Protein AF-A0A1Q3W880-F1 (afdb_monomer_lite)

Secondary structure (DSSP, 8-state):
-PPPP-------EEE-TTT--EEETTS-TTS-TTTSPPTT---TT-EEEEE-TTT--EEEEE----

Structure (mmCIF, N/CA/C/O backbone):
data_AF-A0A1Q3W880-F1
#
_entry.id   AF-A0A1Q3W880-F1
#
loop_
_atom_site.group_PDB
_atom_site.id
_atom_site.type_symbol
_atom_site.label_atom_id
_atom_site.label_alt_id
_atom_site.label_comp_id
_atom_site.label_asym_id
_atom_site.label_entity_id
_atom_site.label_seq_id
_atom_site.pdbx_PDB_ins_code
_atom_site.Cartn_x
_atom_site.Cartn_y
_atom_site.Cartn_z
_atom_site.occupancy
_atom_site.B_iso_or_equiv
_atom_site.auth_seq_id
_atom_site.auth_comp_id
_atom_site.auth_asym_id
_atom_site.auth_atom_id
_atom_site.pdbx_PDB_model_num
ATOM 1 N N . MET A 1 1 ? 9.262 -3.905 -40.068 1.00 47.12 1 MET A N 1
ATOM 2 C CA . MET A 1 1 ? 9.684 -4.058 -38.660 1.00 47.12 1 MET A CA 1
ATOM 3 C C . MET A 1 1 ? 8.482 -3.712 -37.803 1.00 47.12 1 MET A C 1
ATOM 5 O O . MET A 1 1 ? 8.067 -2.561 -37.837 1.00 47.12 1 MET A O 1
ATOM 9 N N . LEU A 1 2 ? 7.864 -4.695 -37.144 1.00 49.66 2 LEU A N 1
ATOM 10 C CA . LEU A 1 2 ? 6.830 -4.407 -36.150 1.00 49.66 2 LEU A CA 1
ATOM 11 C C . LEU A 1 2 ? 7.533 -3.867 -34.903 1.00 49.66 2 LEU A C 1
ATOM 13 O O . LEU A 1 2 ? 8.401 -4.541 -34.353 1.00 49.66 2 LEU A O 1
ATOM 17 N N . LYS A 1 3 ? 7.209 -2.634 -34.513 1.00 53.47 3 LYS A N 1
ATOM 18 C CA . LYS A 1 3 ? 7.528 -2.127 -33.180 1.00 53.47 3 LYS A CA 1
ATOM 19 C C . LYS A 1 3 ? 6.497 -2.730 -32.234 1.00 53.47 3 LYS A C 1
ATOM 21 O O . LYS A 1 3 ? 5.304 -2.582 -32.479 1.00 53.47 3 LYS A O 1
ATOM 26 N N . SER A 1 4 ? 6.966 -3.444 -31.222 1.00 63.62 4 SER A N 1
ATOM 27 C CA . SER A 1 4 ? 6.128 -3.883 -30.114 1.00 63.62 4 SER A CA 1
ATOM 28 C C . SER A 1 4 ? 6.368 -2.923 -28.967 1.00 63.62 4 SER A C 1
ATOM 30 O O . SER A 1 4 ? 7.495 -2.820 -28.484 1.00 63.62 4 SER A O 1
ATOM 32 N N . ASP A 1 5 ? 5.320 -2.222 -28.563 1.00 70.75 5 ASP A N 1
ATOM 33 C CA . ASP A 1 5 ? 5.346 -1.413 -27.357 1.00 70.75 5 ASP A CA 1
ATOM 34 C C . ASP A 1 5 ? 5.099 -2.336 -26.159 1.00 70.75 5 ASP A C 1
ATOM 36 O O . ASP A 1 5 ? 4.192 -3.172 -26.174 1.00 70.75 5 ASP A O 1
ATOM 40 N N . ALA A 1 6 ? 5.948 -2.225 -25.141 1.00 58.50 6 ALA A N 1
ATOM 41 C CA . ALA A 1 6 ? 5.781 -2.911 -23.868 1.00 58.50 6 ALA A CA 1
ATOM 42 C C . ALA A 1 6 ? 5.432 -1.870 -22.804 1.00 58.50 6 ALA A C 1
ATOM 44 O O . ALA A 1 6 ? 6.096 -0.838 -22.702 1.00 58.50 6 ALA A O 1
ATOM 45 N N . TYR A 1 7 ? 4.402 -2.158 -22.013 1.00 57.84 7 TYR A N 1
ATOM 46 C CA . TYR A 1 7 ? 3.955 -1.318 -20.907 1.00 57.84 7 TYR A CA 1
ATOM 47 C C . TYR A 1 7 ? 4.116 -2.106 -19.612 1.00 57.84 7 TYR A C 1
ATOM 49 O O . TYR A 1 7 ? 3.685 -3.255 -19.530 1.00 57.84 7 TYR A O 1
ATOM 57 N N . TRP A 1 8 ? 4.750 -1.494 -18.614 1.00 50.25 8 TRP A N 1
ATOM 58 C CA . TRP A 1 8 ? 4.832 -2.042 -17.267 1.00 50.25 8 TRP A CA 1
ATOM 59 C C . TRP A 1 8 ? 3.920 -1.225 -16.352 1.00 50.25 8 TRP A C 1
ATOM 61 O O . TRP A 1 8 ? 4.072 -0.009 -16.267 1.00 50.25 8 TRP A O 1
ATOM 71 N N . SER A 1 9 ? 2.958 -1.887 -15.710 1.00 55.44 9 SER A N 1
ATOM 72 C CA . SER A 1 9 ? 2.067 -1.293 -14.712 1.00 55.44 9 SER A CA 1
ATOM 73 C C . SER A 1 9 ? 2.386 -1.868 -13.336 1.00 55.44 9 SER A C 1
ATOM 75 O O . SER A 1 9 ? 2.441 -3.089 -13.181 1.00 55.44 9 SER A O 1
ATOM 77 N N . ILE A 1 10 ? 2.568 -0.997 -12.347 1.00 62.41 10 ILE A N 1
ATOM 78 C CA . ILE A 1 10 ? 2.598 -1.370 -10.932 1.00 62.41 10 ILE A CA 1
ATOM 79 C C . ILE A 1 10 ? 1.183 -1.130 -10.402 1.00 62.41 10 ILE A C 1
ATOM 81 O O . ILE A 1 10 ? 0.679 -0.018 -10.509 1.00 62.41 10 ILE A O 1
ATOM 85 N N . THR A 1 11 ? 0.538 -2.172 -9.883 1.00 62.56 11 THR A N 1
ATOM 86 C CA . THR A 1 11 ? -0.714 -2.058 -9.123 1.00 62.56 11 THR A CA 1
ATOM 87 C C . THR A 1 11 ? -0.357 -2.005 -7.643 1.00 62.56 11 THR A C 1
ATOM 89 O O . THR A 1 11 ? 0.274 -2.938 -7.140 1.00 62.56 11 THR A O 1
ATOM 92 N N . LEU A 1 12 ? -0.715 -0.916 -6.962 1.00 74.38 12 LEU A N 1
ATOM 93 C CA . LEU A 1 12 ? -0.474 -0.722 -5.529 1.00 74.38 12 LEU A CA 1
ATOM 94 C C . LEU A 1 12 ? -1.770 -0.919 -4.737 1.00 74.38 12 LEU A C 1
ATOM 96 O O . LEU A 1 12 ? -2.145 -0.093 -3.909 1.00 74.38 12 LEU A O 1
ATOM 100 N N . ASP A 1 13 ? -2.449 -2.029 -5.012 1.00 77.25 13 ASP A N 1
ATOM 101 C CA . ASP A 1 13 ? -3.671 -2.405 -4.313 1.00 77.25 13 ASP A CA 1
ATOM 102 C C . ASP A 1 13 ? -3.316 -3.010 -2.952 1.00 77.25 13 ASP A C 1
ATOM 104 O O . ASP A 1 13 ? -2.638 -4.041 -2.866 1.00 77.25 13 ASP A O 1
ATOM 108 N N . VAL A 1 14 ? -3.789 -2.386 -1.875 1.00 83.75 14 VAL A N 1
ATOM 109 C CA . VAL A 1 14 ? -3.622 -2.890 -0.510 1.00 83.75 14 VAL A CA 1
ATOM 110 C C . VAL A 1 14 ? -4.967 -3.106 0.159 1.00 83.75 14 VAL A C 1
ATOM 112 O O . VAL A 1 14 ? -5.912 -2.340 -0.001 1.00 83.75 14 VAL A O 1
ATOM 115 N N . VAL A 1 15 ? -5.053 -4.164 0.961 1.00 87.06 15 VAL A N 1
ATOM 116 C CA . VAL A 1 15 ? -6.266 -4.480 1.716 1.00 87.06 15 VAL A CA 1
ATOM 117 C C . VAL A 1 15 ? -6.104 -3.984 3.142 1.00 87.06 15 VAL A C 1
ATOM 119 O O . VAL A 1 15 ? -5.207 -4.431 3.862 1.00 87.06 15 VAL A O 1
ATOM 122 N N . CYS A 1 16 ? -7.013 -3.117 3.592 1.00 88.88 16 CYS A N 1
ATOM 123 C CA . CYS A 1 16 ? -7.012 -2.651 4.973 1.00 88.88 16 CYS A CA 1
ATOM 124 C C . CYS A 1 16 ? -7.144 -3.846 5.939 1.00 88.88 16 CYS A C 1
ATOM 126 O O . CYS A 1 16 ? -8.136 -4.587 5.880 1.00 88.88 16 CYS A O 1
ATOM 128 N N . PRO A 1 17 ? -6.219 -4.032 6.898 1.00 90.56 17 PRO A N 1
ATOM 129 C CA . PRO A 1 17 ? -6.271 -5.173 7.806 1.00 90.56 17 PRO A CA 1
ATOM 130 C C . PRO A 1 17 ? -7.481 -5.126 8.751 1.00 90.56 17 PRO A C 1
ATOM 132 O O . PRO A 1 17 ? -7.948 -6.191 9.168 1.00 90.56 17 PRO A O 1
ATOM 135 N N . HIS A 1 18 ? -8.012 -3.930 9.031 1.00 91.94 18 HIS A N 1
ATOM 136 C CA . HIS A 1 18 ? -9.116 -3.695 9.963 1.00 91.94 18 HIS A CA 1
ATOM 137 C C . HIS A 1 18 ? -10.495 -3.921 9.337 1.00 91.94 18 HIS A C 1
ATOM 139 O O . HIS A 1 18 ? -11.281 -4.706 9.863 1.00 91.94 18 HIS A O 1
ATOM 145 N N . CYS A 1 19 ? -10.797 -3.248 8.222 1.00 91.94 19 CYS A N 1
ATOM 146 C CA . CYS A 1 19 ? -12.132 -3.279 7.611 1.00 91.94 19 CYS A CA 1
ATOM 147 C C . CYS A 1 19 ? -12.223 -4.113 6.326 1.00 91.94 19 CYS A C 1
ATOM 149 O O . CYS A 1 19 ? -13.319 -4.269 5.793 1.00 91.94 19 CYS A O 1
ATOM 151 N N . LYS A 1 20 ? -11.097 -4.664 5.846 1.00 92.44 20 LYS A N 1
ATOM 152 C CA . LYS A 1 20 ? -10.999 -5.459 4.608 1.00 92.44 20 LYS A CA 1
ATOM 153 C C . LYS A 1 20 ? -11.421 -4.714 3.339 1.00 92.44 20 LYS A C 1
ATOM 155 O O . LYS A 1 20 ? -11.747 -5.352 2.348 1.00 92.44 20 LYS A O 1
ATOM 160 N N . ALA A 1 21 ? -11.421 -3.383 3.373 1.00 88.00 21 ALA A N 1
ATOM 161 C CA . ALA A 1 21 ? -11.602 -2.577 2.177 1.00 88.00 21 ALA A CA 1
ATOM 162 C C . ALA A 1 21 ? -10.336 -2.612 1.316 1.00 88.00 21 ALA A C 1
ATOM 164 O O . ALA A 1 21 ? -9.230 -2.511 1.856 1.00 88.00 21 ALA A O 1
ATOM 165 N N . ASP A 1 22 ? -10.527 -2.716 0.005 1.00 86.81 22 ASP A N 1
ATOM 166 C CA . ASP A 1 22 ? -9.478 -2.502 -0.987 1.00 86.81 22 ASP A CA 1
ATOM 167 C C . ASP A 1 22 ? -9.175 -1.002 -1.091 1.00 86.81 22 ASP A C 1
ATOM 169 O O . ASP A 1 22 ? -10.091 -0.168 -1.087 1.00 86.81 22 ASP A O 1
ATOM 173 N N . ILE A 1 23 ? -7.890 -0.667 -1.135 1.00 84.25 23 ILE A N 1
ATOM 174 C CA . ILE A 1 23 ? -7.365 0.693 -1.229 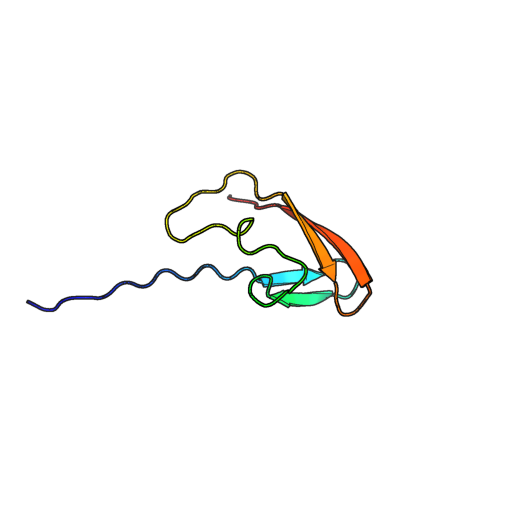1.00 84.25 23 ILE A CA 1
ATOM 175 C C . ILE A 1 23 ? -6.356 0.700 -2.373 1.00 84.25 23 ILE A C 1
ATOM 177 O O . ILE A 1 23 ? -5.394 -0.067 -2.346 1.00 84.25 23 ILE A O 1
ATOM 181 N N . ASP A 1 24 ? -6.578 1.569 -3.354 1.00 82.94 24 ASP A N 1
ATOM 182 C CA . ASP A 1 24 ? -5.600 1.853 -4.399 1.00 82.94 24 ASP A CA 1
ATOM 183 C C . ASP A 1 24 ? -4.714 3.009 -3.924 1.00 82.94 24 ASP A C 1
ATOM 185 O O . ASP A 1 24 ? -5.181 4.140 -3.791 1.00 82.94 24 ASP A O 1
ATOM 189 N N . LEU A 1 25 ? -3.442 2.722 -3.640 1.00 76.81 25 LEU A N 1
ATOM 190 C CA . LEU A 1 25 ? -2.499 3.728 -3.144 1.00 76.81 25 LEU A CA 1
ATOM 191 C C . LEU A 1 25 ? -2.113 4.773 -4.201 1.00 76.81 25 LEU A C 1
ATOM 193 O O . LEU A 1 25 ? -1.534 5.795 -3.845 1.00 76.81 25 LEU A O 1
ATOM 197 N N . ILE A 1 26 ? -2.392 4.535 -5.488 1.00 73.81 26 ILE A N 1
ATOM 198 C CA . ILE A 1 26 ? -2.132 5.518 -6.555 1.00 73.81 26 ILE A CA 1
ATOM 199 C C . ILE A 1 26 ? -3.133 6.677 -6.477 1.00 73.81 26 ILE A C 1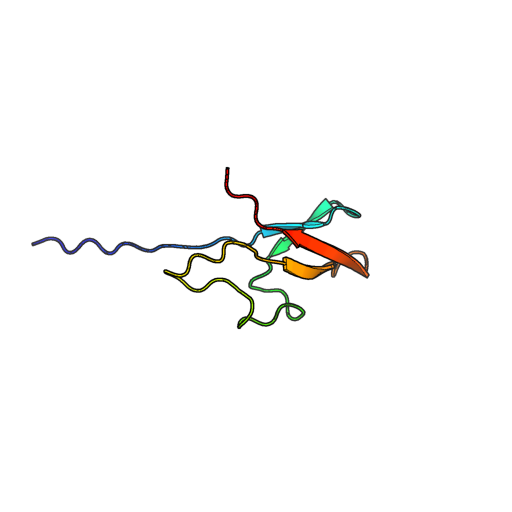
ATOM 201 O O . ILE A 1 26 ? -2.777 7.825 -6.770 1.00 73.81 26 ILE A O 1
ATOM 205 N N . ASP A 1 27 ? -4.365 6.357 -6.085 1.00 70.31 27 ASP A N 1
ATOM 206 C CA . ASP A 1 27 ? -5.491 7.285 -5.987 1.00 70.31 27 ASP A CA 1
ATOM 207 C C . ASP A 1 27 ? -5.719 7.796 -4.551 1.00 70.31 27 ASP A C 1
ATOM 209 O O . ASP A 1 27 ? -6.643 8.577 -4.314 1.00 70.31 27 ASP A O 1
ATOM 213 N N . ASP A 1 28 ? -4.891 7.380 -3.588 1.00 70.31 28 ASP A N 1
ATOM 214 C CA . ASP A 1 28 ? -4.981 7.828 -2.201 1.00 70.31 28 ASP A CA 1
ATOM 215 C C . ASP A 1 28 ? -4.197 9.134 -1.979 1.00 70.31 28 ASP A C 1
ATOM 217 O O . ASP A 1 28 ? -2.971 9.175 -2.073 1.00 70.31 28 ASP A O 1
ATOM 221 N N . ASP A 1 29 ? -4.912 10.214 -1.650 1.00 70.56 29 ASP A N 1
ATOM 222 C CA . ASP A 1 29 ? -4.333 11.542 -1.396 1.00 70.56 29 ASP A CA 1
ATOM 223 C C . ASP A 1 29 ? -3.416 11.591 -0.155 1.00 70.56 29 ASP A C 1
ATOM 225 O O . ASP A 1 29 ? -2.665 12.555 0.009 1.00 70.56 29 ASP A O 1
ATOM 229 N N . SER A 1 30 ? -3.479 10.592 0.738 1.00 69.75 30 SER A N 1
ATOM 230 C CA . SER A 1 30 ? -2.583 10.490 1.902 1.00 69.75 30 SER A CA 1
ATOM 231 C C . SER A 1 30 ? -1.192 9.964 1.545 1.00 69.75 30 SER A C 1
ATOM 233 O O . SER A 1 30 ? -0.275 10.066 2.360 1.00 69.75 30 SER A O 1
ATOM 235 N N . VAL A 1 31 ? -1.024 9.436 0.331 1.00 69.94 31 VAL A N 1
ATOM 236 C CA . VAL A 1 31 ? 0.234 8.879 -0.155 1.00 69.94 31 VAL A CA 1
ATOM 237 C C . VAL A 1 31 ? 0.929 9.897 -1.048 1.00 69.94 31 VAL A C 1
ATOM 239 O O . VAL A 1 31 ? 0.444 10.257 -2.124 1.00 69.94 31 VAL A O 1
ATOM 242 N N . GLU A 1 32 ? 2.112 10.351 -0.636 1.00 70.88 32 GLU A N 1
ATOM 243 C CA . GLU A 1 32 ? 2.920 11.190 -1.511 1.00 70.88 32 GLU A CA 1
ATOM 244 C C . GLU A 1 32 ? 3.425 10.352 -2.692 1.00 70.88 32 GLU A C 1
ATOM 246 O O . GLU A 1 32 ? 4.084 9.326 -2.535 1.00 70.88 32 GLU A O 1
ATOM 251 N N . LYS A 1 33 ? 3.132 10.796 -3.920 1.00 69.12 33 LYS A N 1
ATOM 252 C CA . LYS A 1 33 ? 3.533 10.085 -5.151 1.00 69.12 33 LYS A CA 1
ATOM 253 C C . LYS A 1 33 ? 5.047 9.905 -5.279 1.00 69.12 33 LYS A C 1
ATOM 255 O O . LYS A 1 33 ? 5.495 9.069 -6.057 1.00 69.12 33 LYS A O 1
ATOM 260 N N . GLU A 1 34 ? 5.817 10.710 -4.555 1.00 68.56 34 GLU A N 1
ATOM 261 C CA . GLU A 1 34 ? 7.276 10.647 -4.478 1.00 68.56 34 GLU A CA 1
ATOM 262 C C . GLU A 1 34 ? 7.764 9.424 -3.684 1.00 68.56 34 GLU A C 1
ATOM 264 O O . GLU A 1 34 ? 8.844 8.909 -3.978 1.00 68.56 34 GLU A O 1
ATOM 269 N N . ASP A 1 35 ? 6.943 8.916 -2.759 1.00 68.44 35 ASP A N 1
ATOM 270 C CA . ASP A 1 35 ? 7.208 7.708 -1.970 1.00 68.44 35 ASP A CA 1
ATOM 271 C C . ASP A 1 35 ? 6.823 6.421 -2.717 1.00 68.44 35 ASP A C 1
ATOM 273 O O . ASP A 1 35 ? 7.1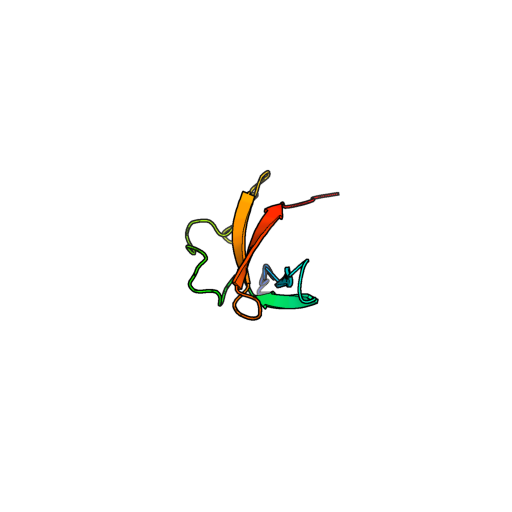80 5.313 -2.303 1.00 68.44 35 ASP A O 1
ATOM 277 N N . LEU A 1 36 ? 6.108 6.545 -3.841 1.00 72.19 36 LEU A N 1
ATOM 278 C CA . LEU A 1 36 ? 5.725 5.410 -4.670 1.00 72.19 36 LEU A CA 1
ATOM 279 C C . LEU A 1 36 ? 6.864 4.991 -5.615 1.00 72.19 36 LEU A C 1
ATOM 281 O O . LEU A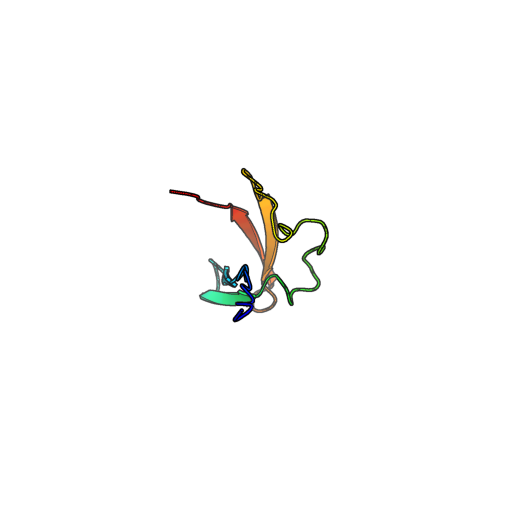 1 36 ? 7.535 5.835 -6.215 1.00 72.19 36 LEU A O 1
ATOM 285 N N . PRO A 1 37 ? 7.072 3.677 -5.821 1.00 67.25 37 PRO A N 1
ATOM 286 C CA . PRO A 1 37 ? 8.074 3.191 -6.757 1.00 67.25 37 PRO A CA 1
ATOM 287 C C . PRO A 1 37 ? 7.766 3.654 -8.181 1.00 67.25 37 PRO A C 1
ATOM 289 O O . PRO A 1 37 ? 6.706 3.360 -8.735 1.00 67.25 37 PRO A O 1
ATOM 292 N N . GLN A 1 38 ? 8.725 4.341 -8.804 1.00 66.88 38 GLN A N 1
ATOM 293 C CA . GLN A 1 38 ? 8.603 4.714 -10.208 1.00 66.88 38 GLN A CA 1
ATOM 294 C C . GLN A 1 38 ? 8.870 3.523 -11.139 1.00 66.88 38 GLN A C 1
ATOM 296 O O . GLN A 1 38 ? 9.626 2.606 -10.791 1.00 66.88 38 GLN A O 1
ATOM 301 N N . PRO A 1 39 ? 8.333 3.551 -12.374 1.00 62.88 39 PRO A N 1
ATOM 302 C CA . PRO A 1 39 ? 8.674 2.568 -13.390 1.00 62.88 39 PRO A CA 1
ATOM 303 C C . PRO A 1 39 ? 10.191 2.496 -13.604 1.00 62.88 39 PRO A C 1
ATOM 305 O O . PRO A 1 39 ? 10.851 3.459 -13.981 1.00 62.88 39 PRO A O 1
ATOM 308 N N . GLY A 1 40 ? 10.740 1.316 -13.367 1.00 61.31 40 GLY A N 1
ATOM 309 C CA . GLY A 1 40 ? 12.159 0.978 -13.501 1.00 61.31 40 GLY A CA 1
ATOM 310 C C . GLY A 1 40 ? 12.940 1.015 -12.187 1.00 61.31 40 GLY A C 1
ATOM 311 O O . GLY A 1 40 ? 14.100 0.602 -12.175 1.00 61.31 40 GLY A O 1
ATOM 312 N N . GLN A 1 41 ? 12.330 1.470 -11.089 1.00 62.41 41 GLN A N 1
ATOM 313 C CA . GLN A 1 41 ? 12.964 1.494 -9.775 1.00 62.41 41 GLN A CA 1
ATOM 314 C C . GLN A 1 41 ? 12.583 0.267 -8.948 1.00 62.41 41 GLN A C 1
ATOM 316 O O . GLN A 1 41 ? 11.413 -0.057 -8.759 1.00 62.41 41 GLN A O 1
ATOM 321 N N . TYR A 1 42 ? 13.608 -0.403 -8.428 1.00 62.19 42 TYR A N 1
ATOM 322 C CA . TYR A 1 42 ? 13.460 -1.384 -7.366 1.00 62.19 42 TYR A CA 1
ATOM 323 C C . TYR A 1 42 ? 13.562 -0.655 -6.027 1.00 62.19 42 TYR A C 1
ATOM 325 O O . TYR A 1 42 ? 14.614 -0.091 -5.721 1.00 62.19 42 TYR A O 1
ATOM 333 N N . ILE A 1 43 ? 12.483 -0.659 -5.245 1.00 61.31 43 ILE A N 1
ATOM 334 C CA . ILE A 1 43 ? 12.499 -0.177 -3.863 1.00 61.31 43 ILE A CA 1
ATOM 335 C C . ILE A 1 43 ? 12.470 -1.413 -2.958 1.00 61.31 43 ILE A C 1
ATOM 337 O O . ILE A 1 43 ? 11.408 -2.024 -2.827 1.00 61.31 43 ILE A O 1
ATOM 341 N N . PRO A 1 44 ? 13.619 -1.822 -2.382 1.00 58.16 44 PRO A N 1
ATOM 342 C CA . PRO A 1 44 ? 13.699 -3.022 -1.549 1.00 58.16 44 PRO A CA 1
ATOM 343 C C . PRO A 1 44 ? 12.815 -2.941 -0.302 1.00 58.16 44 PRO A C 1
ATOM 345 O O . PRO A 1 44 ? 12.284 -3.961 0.114 1.00 58.16 44 PRO A O 1
ATOM 348 N N . ASP A 1 45 ? 12.622 -1.738 0.243 1.00 64.00 45 ASP A N 1
ATOM 349 C CA . ASP A 1 45 ? 11.954 -1.515 1.524 1.00 64.00 45 ASP A CA 1
ATOM 350 C C . ASP A 1 45 ? 10.916 -0.391 1.401 1.00 64.00 45 ASP A C 1
ATOM 352 O O . ASP A 1 45 ? 11.129 0.729 1.868 1.00 64.00 45 ASP A O 1
ATOM 356 N N . LEU A 1 46 ? 9.787 -0.667 0.739 1.00 70.75 46 LEU A N 1
ATOM 357 C CA . LEU A 1 46 ? 8.632 0.229 0.829 1.00 70.75 46 LEU A CA 1
ATOM 358 C C . LEU A 1 46 ? 8.072 0.117 2.252 1.00 70.75 46 LEU A C 1
ATOM 360 O O . LEU A 1 46 ? 7.628 -0.961 2.642 1.00 70.75 46 LEU A O 1
ATOM 364 N N . ASN A 1 47 ? 8.128 1.208 3.014 1.00 76.31 47 ASN A N 1
ATOM 365 C CA . ASN A 1 47 ? 7.533 1.340 4.342 1.00 76.31 47 ASN A CA 1
ATOM 366 C C . ASN A 1 47 ? 6.604 2.548 4.311 1.00 76.31 47 ASN A C 1
ATOM 368 O O . ASN A 1 47 ? 7.028 3.662 4.611 1.00 76.31 47 ASN A O 1
ATOM 372 N N . LEU A 1 48 ? 5.364 2.319 3.896 1.00 80.75 48 LEU A N 1
ATOM 373 C CA . LEU A 1 48 ? 4.388 3.383 3.712 1.00 80.75 48 LEU A CA 1
ATOM 374 C C . LEU A 1 48 ? 3.335 3.315 4.813 1.00 80.75 48 LEU A C 1
ATOM 376 O O . LEU A 1 48 ? 2.722 2.267 5.024 1.00 80.75 48 LEU A O 1
ATOM 380 N N . GLU A 1 49 ? 3.135 4.420 5.519 1.00 85.69 49 GLU A N 1
ATOM 381 C CA . GLU A 1 49 ? 2.032 4.567 6.463 1.00 85.69 49 GLU A CA 1
ATOM 382 C C . GLU A 1 49 ? 0.794 5.045 5.701 1.00 85.69 49 GLU A C 1
ATOM 384 O O . GLU A 1 49 ? 0.832 6.072 5.033 1.00 85.69 49 GLU A O 1
ATOM 389 N N . VAL A 1 50 ? -0.287 4.269 5.767 1.00 85.44 50 VAL A N 1
ATOM 390 C CA . VAL A 1 50 ? -1.519 4.508 5.007 1.00 85.44 50 VAL A CA 1
ATOM 391 C C . VAL A 1 50 ? -2.684 4.616 5.978 1.00 85.44 50 VAL A C 1
ATOM 393 O O . VAL A 1 50 ? -2.866 3.756 6.847 1.00 85.44 50 VAL A O 1
ATOM 396 N N . GLU A 1 51 ? -3.504 5.652 5.824 1.00 88.69 51 GLU A N 1
ATOM 397 C CA . GLU A 1 51 ? -4.764 5.784 6.551 1.00 88.69 51 GLU A CA 1
ATOM 398 C C . GLU A 1 51 ? -5.912 5.208 5.718 1.00 88.69 51 GLU A C 1
ATOM 400 O O . GLU A 1 51 ? -6.161 5.625 4.595 1.00 88.69 51 GLU A O 1
ATOM 405 N N . CYS A 1 52 ? -6.659 4.244 6.262 1.00 87.50 52 CYS A N 1
ATOM 406 C CA . CYS A 1 52 ? -7.811 3.706 5.544 1.00 87.50 52 CYS A CA 1
ATOM 407 C C . CYS A 1 52 ? -8.962 4.732 5.486 1.00 87.50 52 CYS A C 1
ATOM 409 O O . CYS A 1 52 ? -9.555 5.005 6.533 1.00 87.50 52 CYS A O 1
ATOM 411 N N . PRO A 1 53 ? -9.436 5.156 4.299 1.00 85.88 53 PRO A N 1
ATOM 412 C CA . PRO A 1 53 ? -10.520 6.140 4.177 1.00 85.88 53 PRO A CA 1
ATOM 413 C C . PRO A 1 53 ? -11.900 5.605 4.602 1.00 85.88 53 PRO A C 1
ATOM 415 O O . PRO A 1 53 ? -12.879 6.349 4.661 1.00 85.88 53 PRO A O 1
ATOM 418 N N . LYS A 1 54 ? -12.027 4.292 4.852 1.00 88.75 54 LYS A N 1
ATOM 419 C CA . LYS A 1 54 ? -13.288 3.650 5.266 1.00 88.75 54 LYS A CA 1
ATOM 420 C C . LYS A 1 54 ? -13.437 3.525 6.776 1.00 88.75 54 LYS A C 1
ATOM 422 O O . LYS A 1 54 ? -14.562 3.555 7.269 1.00 88.75 54 LYS A O 1
ATOM 427 N N . CYS A 1 55 ? -12.339 3.318 7.498 1.00 90.50 55 CYS A N 1
ATOM 428 C CA . CYS A 1 55 ? -12.370 3.071 8.941 1.00 90.50 55 CYS A CA 1
ATOM 429 C C . CYS A 1 55 ? -11.406 3.951 9.742 1.00 90.50 55 CYS A C 1
ATOM 431 O O . CYS A 1 55 ? -11.277 3.738 10.948 1.00 90.50 55 CYS A O 1
ATOM 433 N N . ASN A 1 56 ? -10.735 4.904 9.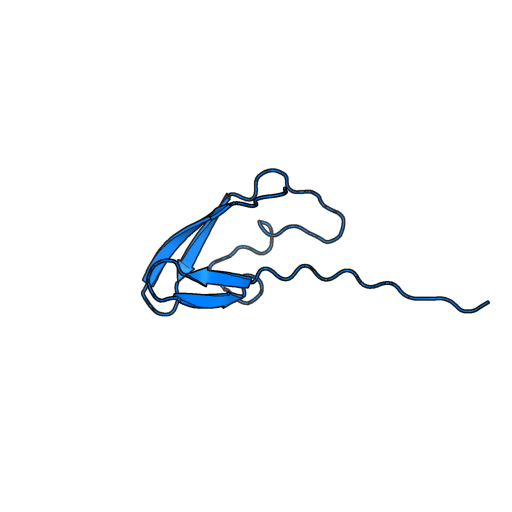085 1.00 90.25 56 ASN A N 1
ATOM 434 C CA . ASN A 1 56 ? -9.775 5.859 9.649 1.00 90.25 56 ASN A CA 1
ATOM 435 C C . ASN A 1 56 ? -8.720 5.178 10.531 1.00 90.25 56 ASN A C 1
ATOM 437 O O . ASN A 1 56 ? -8.316 5.684 11.574 1.00 90.25 56 ASN A O 1
ATOM 441 N N . SER A 1 57 ? -8.360 3.947 10.166 1.00 88.88 57 SER A N 1
ATOM 442 C CA . SER A 1 57 ? -7.330 3.178 10.854 1.00 88.88 57 SER A CA 1
ATOM 443 C C . SER A 1 57 ? -6.056 3.268 10.041 1.00 88.88 57 SER A C 1
ATOM 445 O O . SER A 1 57 ? -6.078 2.992 8.840 1.00 88.88 57 SER A O 1
ATOM 447 N N . THR A 1 58 ? -4.968 3.620 10.708 1.00 90.12 58 THR A N 1
ATOM 448 C CA . THR A 1 58 ? -3.643 3.728 10.107 1.00 90.12 58 THR A CA 1
ATOM 449 C C . THR A 1 58 ? -2.918 2.388 10.174 1.00 90.12 58 THR A C 1
ATOM 451 O O . THR A 1 58 ? -2.983 1.691 11.192 1.00 90.12 58 THR A O 1
ATOM 454 N N . PHE A 1 59 ? -2.250 1.999 9.091 1.00 88.19 59 PHE A N 1
ATOM 455 C CA . PHE A 1 59 ? -1.482 0.760 9.011 1.00 88.19 59 PHE A CA 1
ATOM 456 C C . PHE A 1 59 ? -0.242 0.931 8.129 1.00 88.19 59 PHE A C 1
ATOM 458 O O . PHE A 1 59 ? -0.183 1.812 7.278 1.00 88.19 59 PHE A O 1
ATOM 465 N N . LEU A 1 60 ? 0.754 0.071 8.345 1.00 86.44 60 LEU A N 1
ATOM 466 C CA . LEU A 1 60 ? 1.990 0.060 7.567 1.00 86.44 60 LEU A CA 1
ATOM 467 C C . LEU A 1 60 ? 1.893 -0.949 6.424 1.00 86.44 60 LEU A C 1
ATOM 469 O O . LEU A 1 60 ? 1.523 -2.110 6.630 1.00 86.44 60 LEU A O 1
ATOM 473 N N . VAL A 1 61 ? 2.261 -0.505 5.229 1.00 82.38 61 VAL A N 1
ATOM 474 C CA . VAL A 1 61 ? 2.429 -1.337 4.040 1.00 82.38 61 VAL A CA 1
ATOM 475 C C . VAL A 1 61 ? 3.913 -1.638 3.880 1.00 82.38 61 VAL A C 1
ATOM 477 O O . VAL A 1 61 ? 4.729 -0.725 3.760 1.00 82.38 61 VAL A O 1
ATOM 480 N N . HIS A 1 62 ? 4.236 -2.931 3.865 1.00 78.44 62 HIS A N 1
ATOM 481 C CA . HIS A 1 62 ? 5.575 -3.448 3.605 1.00 78.44 62 HIS A CA 1
ATOM 482 C C . HIS A 1 62 ? 5.595 -4.187 2.272 1.00 78.44 62 HIS A C 1
ATOM 484 O O . HIS A 1 62 ? 4.695 -4.984 1.993 1.00 78.44 62 HIS A O 1
ATOM 490 N N . ASN A 1 63 ? 6.640 -3.984 1.472 1.00 69.44 63 ASN A N 1
ATOM 491 C CA . ASN A 1 63 ? 6.842 -4.819 0.295 1.00 69.44 63 ASN A CA 1
ATOM 492 C C . ASN A 1 63 ? 7.398 -6.190 0.710 1.00 69.44 63 ASN A C 1
ATOM 494 O O . ASN A 1 63 ? 8.360 -6.269 1.472 1.00 69.44 63 ASN A O 1
ATOM 498 N N . THR A 1 64 ? 6.806 -7.275 0.212 1.00 55.56 64 THR A N 1
ATOM 499 C CA . THR A 1 64 ? 7.340 -8.634 0.398 1.00 55.56 64 THR A CA 1
ATOM 500 C C . THR A 1 64 ? 7.639 -9.232 -0.969 1.00 55.56 64 THR A C 1
ATOM 502 O O . THR A 1 64 ? 6.771 -9.800 -1.625 1.00 55.56 64 THR A O 1
ATOM 505 N N . PHE A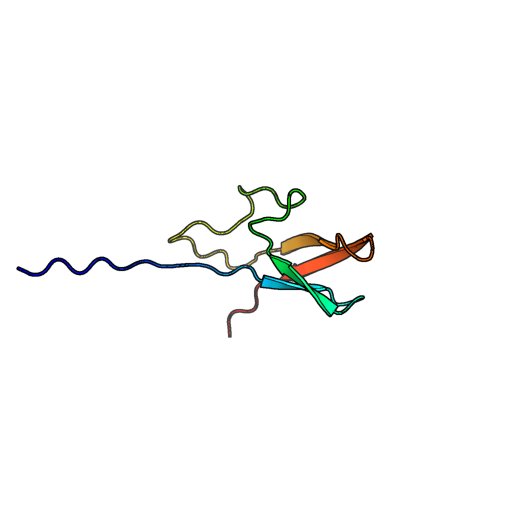 1 65 ? 8.884 -9.085 -1.422 1.00 52.81 65 PHE A N 1
ATOM 506 C CA . PHE A 1 65 ? 9.384 -9.834 -2.572 1.00 52.81 65 PHE A CA 1
ATOM 507 C C . PHE A 1 65 ? 9.805 -11.231 -2.089 1.00 52.81 65 PHE A C 1
ATOM 509 O O . PHE A 1 65 ? 10.718 -11.342 -1.269 1.00 52.81 65 PHE A O 1
ATOM 516 N N . TYR A 1 66 ? 9.122 -12.279 -2.562 1.00 41.25 66 TYR A N 1
ATOM 517 C CA . TYR A 1 66 ? 9.530 -13.681 -2.392 1.00 41.25 66 TYR A CA 1
ATOM 518 C C . TYR A 1 66 ? 10.276 -14.188 -3.626 1.00 41.25 66 TYR A C 1
ATOM 520 O O . TYR A 1 66 ? 9.854 -13.835 -4.751 1.00 41.25 66 TYR A O 1
#

Sequence (66 aa):
MLKSDAYWSITLDVVCPHCKADIDLIDDDSVEKEDLPQPGQYIPDLNLEVECPKCNSTFLVHNTFY

pLDDT: mean 73.23, std 13.24, range [41.25, 92.44]

Radius of gyration: 14.5 Å; chains: 1; bounding box: 27×25×50 Å

Foldseek 3Di:
DDDDDDDDDDFPWDADPPPRDIDGLVPDPQHDVVLDADVPDDDQWSWDWDQDPVPRDIDTDTDDDD